Protein AF-A0A955NVJ1-F1 (afdb_monomer_lite)

pLDDT: mean 84.78, std 13.11, range [38.41, 98.12]

Structure (mmCIF, N/CA/C/O backbone):
data_AF-A0A955NVJ1-F1
#
_entry.id   AF-A0A955NVJ1-F1
#
loop_
_atom_site.group_PDB
_atom_site.id
_atom_site.type_symbol
_atom_site.label_atom_id
_atom_site.label_alt_id
_atom_site.label_comp_id
_atom_site.label_asym_id
_atom_site.label_entity_id
_atom_site.label_seq_id
_atom_site.pdbx_PDB_ins_code
_atom_site.Cartn_x
_atom_site.Cartn_y
_atom_site.Cartn_z
_atom_site.occupancy
_atom_site.B_iso_or_equiv
_atom_site.auth_seq_id
_atom_site.auth_comp_id
_atom_site.auth_asym_id
_atom_site.auth_atom_id
_atom_site.pdbx_PDB_model_num
ATOM 1 N N . MET A 1 1 ? -9.618 23.560 -0.814 1.00 67.62 1 MET A N 1
ATOM 2 C CA . MET A 1 1 ? -8.413 22.713 -0.961 1.00 67.62 1 MET A CA 1
ATOM 3 C C . MET A 1 1 ? -8.685 21.405 -0.234 1.00 67.62 1 MET A C 1
ATOM 5 O O . MET A 1 1 ? -9.261 21.490 0.850 1.00 67.62 1 MET A O 1
ATOM 9 N N . PRO A 1 2 ? -8.363 20.236 -0.810 1.00 79.12 2 PRO A N 1
ATOM 10 C CA . PRO A 1 2 ? -8.548 18.956 -0.129 1.00 79.12 2 PRO A CA 1
ATOM 11 C C . PRO A 1 2 ? -7.713 18.897 1.155 1.00 79.12 2 PRO A C 1
ATOM 13 O O . PRO A 1 2 ? -6.624 19.468 1.235 1.00 79.12 2 PRO A O 1
ATOM 16 N N . THR A 1 3 ? -8.234 18.218 2.175 1.00 92.06 3 THR A N 1
ATOM 17 C CA . THR A 1 3 ? -7.457 17.877 3.376 1.00 92.06 3 THR A CA 1
ATOM 18 C C . THR A 1 3 ? -6.389 16.831 3.040 1.00 92.06 3 THR A C 1
ATOM 20 O O . THR A 1 3 ? -6.525 16.096 2.063 1.00 92.06 3 THR A O 1
ATOM 23 N N . TRP A 1 4 ? -5.345 16.704 3.865 1.00 90.44 4 TRP A N 1
ATOM 24 C CA . TRP A 1 4 ? -4.306 15.684 3.661 1.00 90.44 4 TRP A CA 1
ATOM 25 C C . TRP A 1 4 ? -4.849 14.249 3.511 1.00 90.44 4 TRP A C 1
ATOM 27 O O . TRP A 1 4 ? -4.447 13.590 2.552 1.00 90.44 4 TRP A O 1
ATOM 37 N N . PRO A 1 5 ? -5.781 13.754 4.358 1.00 91.56 5 PRO A N 1
ATOM 38 C CA . PRO A 1 5 ? -6.389 12.437 4.157 1.00 91.56 5 PRO A CA 1
ATOM 39 C C . PRO A 1 5 ? -7.044 12.275 2.785 1.00 91.56 5 PRO A C 1
ATOM 41 O O . PRO A 1 5 ? -6.890 11.232 2.157 1.00 91.56 5 PRO A O 1
ATOM 44 N N . GLN A 1 6 ? -7.759 13.304 2.318 1.00 94.06 6 GLN A N 1
ATOM 45 C CA . GLN A 1 6 ? -8.450 13.281 1.027 1.00 94.06 6 GLN A CA 1
ATOM 46 C C . GLN A 1 6 ? -7.454 13.260 -0.128 1.00 94.06 6 GLN A C 1
ATOM 48 O O . GLN A 1 6 ? -7.576 12.410 -1.000 1.00 94.06 6 GLN A O 1
ATOM 53 N N . ALA A 1 7 ? -6.430 14.115 -0.092 1.00 95.19 7 ALA A N 1
ATOM 54 C CA . ALA A 1 7 ? -5.403 14.152 -1.129 1.00 95.19 7 ALA A CA 1
ATOM 55 C C . ALA A 1 7 ? -4.644 12.815 -1.232 1.00 95.19 7 ALA A C 1
ATOM 57 O O . ALA A 1 7 ? -4.432 12.301 -2.328 1.00 95.19 7 ALA A O 1
ATOM 58 N N . PHE A 1 8 ? -4.283 12.204 -0.096 1.00 94.75 8 PHE A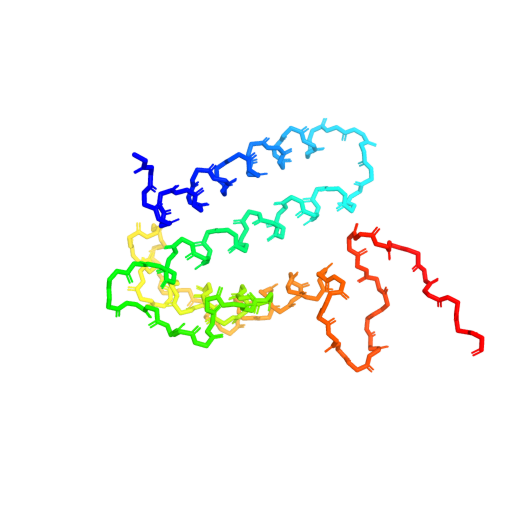 N 1
ATOM 59 C CA . PHE A 1 8 ? -3.659 10.878 -0.095 1.00 94.75 8 PHE A CA 1
ATOM 60 C C . PHE A 1 8 ? -4.606 9.782 -0.592 1.00 94.75 8 PHE A C 1
ATOM 62 O O . PHE A 1 8 ? -4.163 8.893 -1.313 1.00 94.75 8 PHE A O 1
ATOM 69 N N . ALA A 1 9 ? -5.893 9.834 -0.240 1.00 95.75 9 ALA A N 1
ATOM 70 C CA . ALA A 1 9 ? -6.876 8.864 -0.718 1.00 95.75 9 ALA A CA 1
ATOM 71 C C . ALA A 1 9 ? -7.128 8.988 -2.231 1.00 95.75 9 ALA A C 1
ATOM 73 O O . ALA A 1 9 ? -7.231 7.974 -2.919 1.00 95.75 9 ALA A O 1
ATOM 74 N N . GLU A 1 10 ? -7.184 10.212 -2.758 1.00 97.50 10 GLU A N 1
ATOM 75 C CA . GLU A 1 10 ? -7.284 10.480 -4.196 1.00 97.50 10 GLU A CA 1
ATOM 76 C C . GLU A 1 10 ? -6.052 9.964 -4.942 1.00 97.50 10 GLU A C 1
ATOM 78 O O . GLU A 1 10 ? -6.194 9.280 -5.956 1.00 97.50 10 GLU A O 1
ATOM 83 N N . GLN A 1 11 ? -4.850 10.205 -4.407 1.00 96.88 11 GLN A N 1
ATOM 84 C CA . GLN A 1 11 ? -3.624 9.667 -4.992 1.00 96.88 11 GLN A CA 1
ATOM 85 C C . GLN A 1 11 ? -3.606 8.133 -4.953 1.00 96.88 11 GLN A C 1
ATOM 87 O O . GLN A 1 11 ? -3.332 7.511 -5.972 1.00 96.88 11 GLN A O 1
ATOM 92 N N . ALA A 1 12 ? -3.980 7.519 -3.825 1.00 97.06 12 ALA A N 1
ATOM 93 C CA . ALA A 1 12 ? -4.080 6.065 -3.713 1.00 97.06 12 ALA A CA 1
ATOM 94 C C . ALA A 1 12 ? -5.029 5.492 -4.777 1.00 97.06 12 ALA A C 1
ATOM 96 O O . ALA A 1 12 ? -4.703 4.519 -5.450 1.00 97.06 12 ALA A O 1
ATOM 97 N N . LYS A 1 13 ? -6.196 6.115 -4.969 1.00 97.88 13 LYS A N 1
ATOM 98 C CA . LYS A 1 13 ? -7.136 5.702 -6.012 1.00 97.88 13 LYS A CA 1
ATOM 99 C C . LYS A 1 13 ? -6.494 5.760 -7.404 1.00 97.88 13 LYS A C 1
ATOM 101 O O . LYS A 1 13 ? -6.596 4.788 -8.144 1.00 97.88 13 LYS A O 1
ATOM 106 N N . SER A 1 14 ? -5.809 6.855 -7.729 1.00 98.06 14 SER A N 1
ATOM 107 C CA . SER A 1 14 ? -5.096 6.996 -9.005 1.00 98.06 14 SER A CA 1
ATOM 108 C C . SER A 1 14 ? -4.009 5.928 -9.190 1.00 98.06 14 SER A C 1
ATOM 110 O O . SER A 1 14 ? -3.855 5.402 -10.290 1.00 98.06 14 SER A O 1
ATOM 112 N N . ASP A 1 15 ? -3.263 5.594 -8.134 1.00 97.81 15 ASP A N 1
ATOM 113 C CA . ASP A 1 15 ? -2.210 4.573 -8.179 1.00 97.81 15 ASP A CA 1
ATOM 114 C C . ASP A 1 15 ? -2.795 3.167 -8.417 1.00 97.81 15 ASP A C 1
ATOM 116 O O . ASP A 1 15 ? -2.226 2.380 -9.174 1.00 97.81 15 ASP A O 1
ATOM 120 N N . LEU A 1 16 ? -3.961 2.861 -7.833 1.00 97.75 16 LEU A N 1
ATOM 121 C CA . LEU A 1 16 ? -4.678 1.603 -8.074 1.00 97.75 16 LEU A CA 1
ATOM 122 C C . LEU A 1 16 ? -5.202 1.504 -9.514 1.00 97.75 16 LEU A C 1
ATOM 124 O O . LEU A 1 16 ? -5.088 0.456 -10.145 1.00 97.75 16 LEU A O 1
ATOM 128 N N . GLU A 1 17 ? -5.736 2.597 -10.061 1.00 98.12 17 GLU A N 1
ATOM 129 C CA . GLU A 1 17 ? -6.168 2.645 -11.463 1.00 98.12 17 GLU A CA 1
ATOM 130 C C . GLU A 1 17 ? -4.984 2.408 -12.417 1.00 98.12 17 GLU A C 1
ATOM 132 O O . GLU A 1 17 ? -5.094 1.637 -13.374 1.00 98.12 17 GLU A O 1
ATOM 137 N N . ALA A 1 18 ? -3.822 3.005 -12.132 1.00 97.75 18 ALA A N 1
ATOM 138 C CA . ALA A 1 18 ? -2.596 2.758 -12.888 1.00 97.75 18 ALA A CA 1
ATOM 139 C C . ALA A 1 18 ? -2.115 1.302 -12.760 1.00 97.75 18 ALA A C 1
ATOM 141 O O . ALA A 1 18 ? -1.750 0.689 -13.767 1.00 97.75 18 ALA A O 1
ATOM 142 N N . PHE A 1 19 ? -2.167 0.723 -11.554 1.00 96.69 19 PHE A N 1
ATOM 143 C CA . PHE A 1 19 ? -1.876 -0.694 -11.325 1.00 96.69 19 PHE A CA 1
ATOM 144 C C . PHE A 1 19 ? -2.739 -1.595 -12.216 1.00 96.69 19 PHE A C 1
ATOM 146 O O . PHE A 1 19 ? -2.195 -2.463 -12.899 1.00 96.69 19 PHE A O 1
ATOM 153 N N . ASP A 1 20 ? -4.056 -1.375 -12.256 1.00 97.06 20 ASP A N 1
ATOM 154 C CA . ASP A 1 20 ? -4.989 -2.199 -13.033 1.00 97.06 20 ASP A CA 1
ATOM 155 C C . ASP A 1 20 ? -4.729 -2.117 -14.543 1.00 97.06 20 ASP A C 1
ATOM 157 O O . ASP A 1 20 ? -4.821 -3.124 -15.253 1.00 97.06 20 ASP A O 1
ATOM 161 N N . LEU A 1 21 ? -4.382 -0.928 -15.043 1.00 97.31 21 LEU A N 1
ATOM 162 C CA . LEU A 1 21 ? -4.015 -0.721 -16.444 1.00 97.31 21 LEU A CA 1
ATOM 163 C C . LEU A 1 21 ? -2.710 -1.449 -16.789 1.00 97.31 21 LEU A C 1
ATOM 165 O O . LEU A 1 21 ? -2.638 -2.164 -17.790 1.00 97.31 21 LEU A O 1
ATOM 169 N N . ILE A 1 22 ? -1.690 -1.315 -15.941 1.00 96.12 22 ILE A N 1
ATOM 170 C CA . ILE A 1 22 ? -0.371 -1.922 -16.158 1.00 96.12 22 ILE A CA 1
ATOM 171 C C . ILE A 1 22 ? -0.421 -3.439 -15.991 1.00 96.12 22 ILE A C 1
ATOM 173 O O . ILE A 1 22 ? 0.240 -4.151 -16.745 1.00 96.12 22 ILE A O 1
ATOM 177 N N . ALA A 1 23 ? -1.242 -3.954 -15.075 1.00 93.62 23 ALA A N 1
ATOM 178 C CA . ALA A 1 23 ? -1.435 -5.387 -14.871 1.00 93.62 23 ALA A CA 1
ATOM 179 C C . ALA A 1 23 ? -1.990 -6.109 -16.112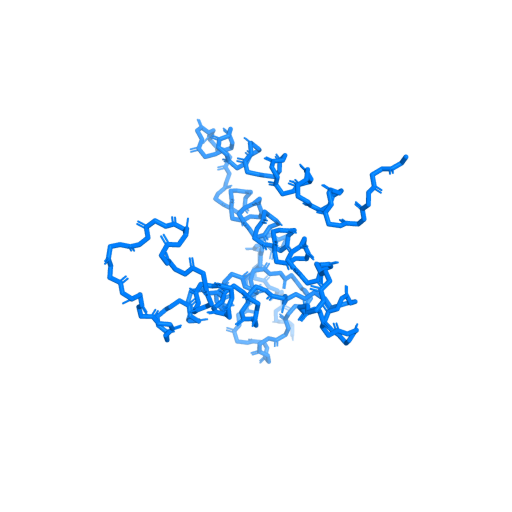 1.00 93.62 23 ALA A C 1
ATOM 181 O O . ALA A 1 23 ? -1.851 -7.326 -16.215 1.00 93.62 23 ALA A O 1
ATOM 182 N N . ARG A 1 24 ? -2.596 -5.366 -17.047 1.00 94.81 24 ARG A N 1
ATOM 183 C CA . ARG A 1 24 ? -3.111 -5.856 -18.337 1.00 94.81 24 ARG A CA 1
ATOM 184 C C . ARG A 1 24 ? -2.174 -5.558 -19.513 1.00 94.81 24 ARG A C 1
ATOM 186 O O . ARG A 1 24 ? -2.521 -5.851 -20.654 1.00 94.81 24 ARG A O 1
ATOM 193 N N . SER A 1 25 ? -1.023 -4.944 -19.253 1.00 95.00 25 SER A N 1
ATOM 194 C CA . SER A 1 25 ? -0.026 -4.585 -20.262 1.00 95.00 25 SER A CA 1
ATOM 195 C C . SER A 1 25 ? 1.082 -5.639 -20.367 1.00 95.00 25 SER A C 1
ATOM 197 O O . SER A 1 25 ? 1.182 -6.536 -19.535 1.00 95.00 25 SER A O 1
ATOM 199 N N . ASN A 1 26 ? 1.960 -5.486 -21.361 1.00 95.00 26 ASN A N 1
ATOM 200 C CA . ASN A 1 26 ? 3.164 -6.311 -21.514 1.00 95.00 26 ASN A CA 1
ATOM 201 C C . ASN A 1 26 ? 4.400 -5.701 -20.824 1.00 95.00 26 ASN A C 1
ATOM 203 O O . ASN A 1 26 ? 5.527 -6.098 -21.118 1.00 95.00 26 ASN A O 1
ATOM 207 N N . LEU A 1 27 ? 4.216 -4.694 -19.962 1.00 92.69 27 LEU A N 1
ATOM 208 C CA . LEU A 1 27 ? 5.325 -4.076 -19.240 1.00 92.69 27 LEU A CA 1
ATOM 209 C C . LEU A 1 27 ? 5.918 -5.042 -18.200 1.00 92.69 27 LEU A C 1
ATOM 211 O O . LEU A 1 27 ? 5.199 -5.887 -17.660 1.00 92.69 27 LEU A O 1
ATOM 215 N N . PRO A 1 28 ? 7.215 -4.901 -17.870 1.00 90.50 28 PRO A N 1
ATOM 216 C CA . PRO A 1 28 ? 7.839 -5.682 -16.811 1.00 90.50 28 PRO A CA 1
ATOM 217 C C . PRO A 1 28 ? 7.096 -5.596 -15.470 1.00 90.50 28 PRO A C 1
ATOM 219 O O . PRO A 1 28 ? 6.579 -4.545 -15.081 1.00 90.50 28 PRO A O 1
ATOM 222 N N . THR A 1 29 ? 7.107 -6.701 -14.718 1.00 89.00 29 THR A N 1
ATOM 223 C CA . THR A 1 29 ? 6.404 -6.842 -13.430 1.00 89.00 29 THR A CA 1
ATOM 224 C C . THR A 1 29 ? 6.785 -5.774 -12.399 1.00 89.00 29 THR A C 1
ATOM 226 O O . THR A 1 29 ? 5.949 -5.434 -11.560 1.00 89.00 29 THR A O 1
ATOM 229 N N . CYS A 1 30 ? 7.998 -5.209 -12.466 1.00 88.81 30 CYS A N 1
ATOM 230 C CA . CYS A 1 30 ? 8.437 -4.138 -11.567 1.00 88.81 30 CYS A CA 1
ATOM 231 C C . CYS A 1 30 ? 7.502 -2.921 -11.608 1.00 88.81 30 CYS A C 1
ATOM 233 O O . CYS A 1 30 ? 7.195 -2.374 -10.555 1.00 88.81 30 CYS A O 1
ATOM 235 N N . HIS A 1 31 ? 6.949 -2.559 -12.773 1.00 90.88 31 HIS A N 1
ATOM 236 C CA . HIS A 1 31 ? 6.003 -1.446 -12.875 1.00 90.88 31 HIS A CA 1
ATOM 237 C C . HIS A 1 31 ? 4.710 -1.740 -12.119 1.00 90.88 31 HIS A C 1
ATOM 239 O O . HIS A 1 31 ? 4.238 -0.909 -11.348 1.00 90.88 31 HIS A O 1
ATOM 245 N N . ARG A 1 32 ? 4.152 -2.946 -12.280 1.00 92.75 32 ARG A N 1
ATOM 246 C CA . ARG A 1 32 ? 2.956 -3.354 -11.534 1.00 92.75 32 ARG A CA 1
ATOM 247 C C . ARG A 1 32 ? 3.222 -3.331 -10.026 1.00 92.75 32 ARG A C 1
ATOM 249 O O . ARG A 1 32 ? 2.404 -2.830 -9.265 1.00 92.75 32 ARG A O 1
ATOM 256 N N . LEU A 1 33 ? 4.365 -3.857 -9.594 1.00 90.88 33 LEU A N 1
ATOM 257 C CA . LEU A 1 33 ? 4.745 -3.868 -8.182 1.00 90.88 33 LEU A CA 1
ATOM 258 C C . LEU A 1 33 ? 4.983 -2.455 -7.629 1.00 90.88 33 LEU A C 1
ATOM 260 O O . LEU A 1 33 ? 4.586 -2.185 -6.499 1.00 90.88 33 LEU A O 1
ATOM 264 N N . HIS A 1 34 ? 5.532 -1.541 -8.431 1.00 92.19 34 HIS A N 1
ATOM 265 C CA . HIS A 1 34 ? 5.695 -0.137 -8.058 1.00 92.19 34 HIS A CA 1
ATOM 266 C C . HIS A 1 34 ? 4.358 0.534 -7.753 1.00 92.19 34 HIS A C 1
ATOM 268 O O . HIS A 1 34 ? 4.182 1.099 -6.676 1.00 92.19 34 HIS A O 1
ATOM 274 N N . TYR A 1 35 ? 3.378 0.418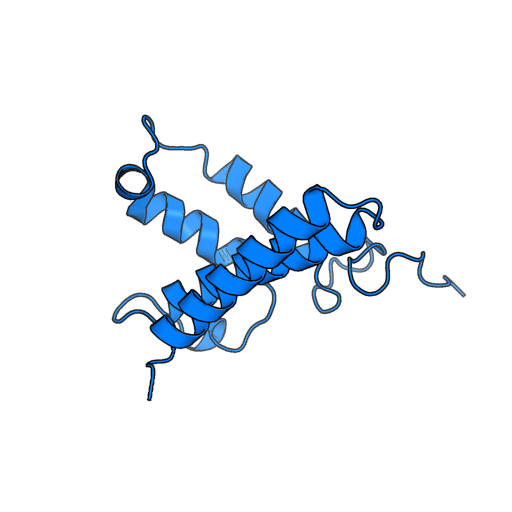 -8.651 1.00 94.56 35 TYR A N 1
ATOM 275 C CA . TYR A 1 35 ? 2.065 1.022 -8.415 1.00 94.56 35 TYR A CA 1
ATOM 276 C C . TYR A 1 35 ? 1.304 0.356 -7.266 1.00 94.56 35 TYR A C 1
ATOM 278 O O . TYR A 1 35 ? 0.610 1.048 -6.523 1.00 94.56 35 TYR A O 1
ATOM 286 N N . LEU A 1 36 ? 1.487 -0.952 -7.046 1.00 92.88 36 LEU A N 1
ATOM 287 C CA . LEU A 1 36 ? 0.942 -1.631 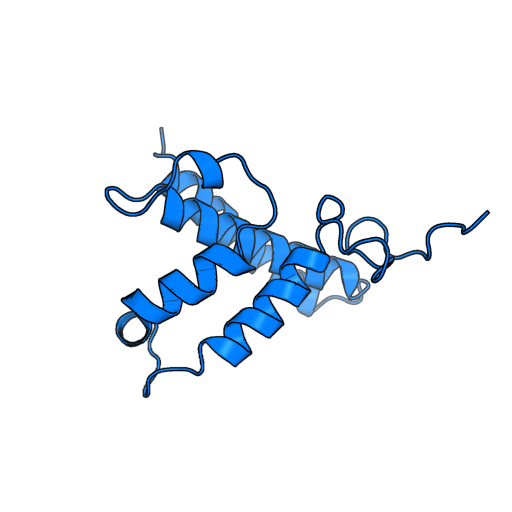-5.866 1.00 92.88 36 LEU A CA 1
ATOM 288 C C . LEU A 1 36 ? 1.524 -1.056 -4.566 1.00 92.88 36 LEU A C 1
ATOM 290 O O . LEU A 1 36 ? 0.782 -0.758 -3.629 1.00 92.88 36 LEU A O 1
ATOM 294 N N . GLN A 1 37 ? 2.847 -0.888 -4.518 1.00 92.38 37 GLN A N 1
ATOM 295 C CA . GLN A 1 37 ? 3.554 -0.319 -3.373 1.00 92.38 37 GLN A CA 1
ATOM 296 C C . GLN A 1 37 ? 3.106 1.128 -3.116 1.00 92.38 37 GLN A C 1
ATOM 298 O O . GLN A 1 37 ? 2.772 1.473 -1.980 1.00 92.38 37 GLN A O 1
ATOM 303 N N . MET A 1 38 ? 3.021 1.955 -4.163 1.00 93.44 38 MET A N 1
ATOM 304 C CA . MET A 1 38 ? 2.572 3.346 -4.060 1.00 93.44 38 MET A CA 1
ATOM 305 C C . MET A 1 38 ? 1.125 3.450 -3.578 1.00 93.44 38 MET A C 1
ATOM 307 O O . MET A 1 38 ? 0.861 4.165 -2.610 1.00 93.44 38 MET A O 1
ATOM 311 N N . TRP A 1 39 ? 0.211 2.669 -4.158 1.00 95.75 39 TRP A N 1
ATOM 312 C CA . TRP A 1 39 ? -1.182 2.614 -3.720 1.00 95.75 39 TRP A CA 1
ATOM 313 C C . TRP A 1 39 ? -1.302 2.325 -2.218 1.00 95.75 39 TRP A C 1
ATOM 315 O O . TRP A 1 39 ? -1.977 3.062 -1.489 1.00 95.75 39 TRP A O 1
ATOM 325 N N . LEU A 1 40 ? -0.610 1.288 -1.734 1.00 94.44 40 LEU A N 1
ATOM 326 C CA . LEU A 1 40 ? -0.643 0.899 -0.324 1.00 94.44 40 LEU A CA 1
ATOM 327 C C . LEU A 1 40 ? -0.012 1.955 0.586 1.00 94.44 40 LEU A C 1
ATOM 329 O O . LEU A 1 40 ? -0.552 2.234 1.662 1.00 94.44 40 LEU A O 1
ATOM 333 N N . GLU A 1 41 ? 1.088 2.582 0.164 1.00 93.00 41 GLU A N 1
ATOM 334 C CA . GLU A 1 41 ? 1.707 3.671 0.914 1.00 93.00 41 GLU A CA 1
ATOM 335 C C . GLU A 1 41 ? 0.745 4.858 1.064 1.00 93.00 41 GLU A C 1
ATOM 337 O O . GLU A 1 41 ? 0.560 5.370 2.173 1.00 93.00 41 GLU A O 1
ATOM 342 N N . LYS A 1 42 ? 0.098 5.287 -0.027 1.00 94.62 42 LYS A N 1
ATOM 343 C CA . LYS A 1 42 ? -0.845 6.414 -0.007 1.00 94.62 42 LYS A CA 1
ATOM 344 C C . LYS A 1 42 ? -2.097 6.095 0.795 1.00 94.62 42 LYS A C 1
ATOM 346 O O . LYS A 1 42 ? -2.531 6.941 1.575 1.00 94.62 42 LYS A O 1
ATOM 351 N N . LEU A 1 43 ? -2.617 4.871 0.707 1.00 94.69 43 LEU A N 1
ATOM 352 C CA . LEU A 1 43 ? -3.726 4.412 1.545 1.00 94.69 43 LEU A CA 1
ATOM 353 C C . LEU A 1 43 ? -3.365 4.475 3.039 1.00 94.69 43 LEU A C 1
ATOM 355 O O . LEU A 1 43 ? -4.124 5.006 3.853 1.00 94.69 43 LEU A O 1
ATOM 359 N N . CYS A 1 44 ? -2.180 3.985 3.408 1.00 93.38 44 CYS A N 1
ATOM 360 C CA . CYS A 1 44 ? -1.691 4.035 4.785 1.00 93.38 44 CYS A CA 1
ATOM 361 C C . CYS A 1 44 ? -1.470 5.474 5.268 1.00 93.38 44 CYS A C 1
ATOM 363 O O . CYS A 1 44 ? -1.820 5.805 6.403 1.00 93.38 44 CYS A O 1
ATOM 365 N N . LYS A 1 45 ? -0.938 6.355 4.412 1.00 91.38 45 LYS A N 1
ATOM 366 C CA . LYS A 1 45 ? -0.798 7.784 4.722 1.00 91.38 45 LYS A CA 1
ATOM 367 C C . LYS A 1 45 ? -2.167 8.433 4.918 1.00 91.38 45 LYS A C 1
ATOM 369 O O . LYS A 1 45 ? -2.362 9.084 5.940 1.00 91.38 45 LYS A O 1
ATOM 374 N N . ALA A 1 46 ? -3.141 8.186 4.043 1.00 93.12 46 ALA A N 1
ATOM 375 C CA . ALA A 1 46 ? -4.505 8.689 4.216 1.00 93.12 46 ALA A CA 1
ATOM 376 C C . ALA A 1 46 ? -5.078 8.310 5.594 1.00 93.12 46 ALA A C 1
ATOM 378 O O . ALA A 1 46 ? -5.613 9.166 6.298 1.00 93.12 46 ALA A O 1
ATOM 379 N N . TYR A 1 47 ? -4.872 7.057 6.019 1.00 91.75 47 TYR A N 1
ATOM 380 C CA . TYR A 1 47 ? -5.287 6.569 7.334 1.00 91.75 47 TYR A CA 1
ATOM 381 C C . TYR A 1 47 ? -4.571 7.272 8.501 1.00 91.75 47 TYR A C 1
ATOM 383 O O . TYR A 1 47 ? -5.218 7.707 9.451 1.00 91.75 47 TYR A O 1
ATOM 391 N N . LEU A 1 48 ? -3.247 7.446 8.429 1.00 91.00 48 LEU A N 1
ATOM 392 C CA . LEU A 1 48 ? -2.454 8.139 9.459 1.00 91.00 48 LEU A CA 1
ATOM 393 C C . LEU A 1 48 ? -2.832 9.614 9.643 1.00 91.00 48 LEU A C 1
ATOM 395 O O . LEU A 1 48 ? -2.587 10.197 10.703 1.00 91.00 48 LEU A O 1
ATOM 399 N N . TRP A 1 49 ? -3.386 10.244 8.613 1.00 89.25 49 TRP A N 1
ATOM 400 C CA . TRP A 1 49 ? -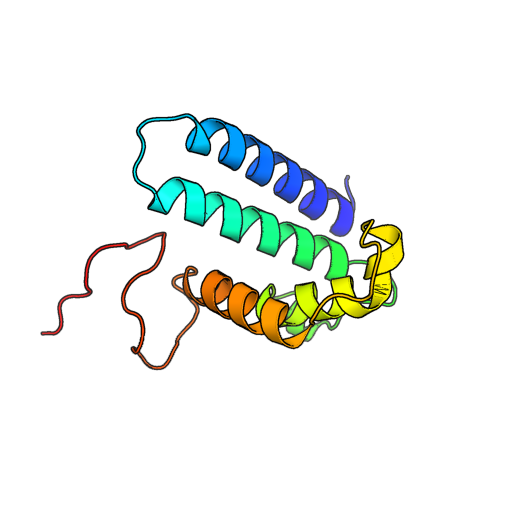3.830 11.630 8.686 1.00 89.25 49 TRP A CA 1
ATOM 401 C C . TRP A 1 49 ? -5.251 11.781 9.251 1.00 89.25 49 TRP A C 1
ATOM 403 O O . TRP A 1 49 ? -5.677 12.911 9.495 1.00 89.25 49 TRP A O 1
ATOM 413 N N . LEU A 1 50 ? -5.972 10.684 9.521 1.00 89.00 50 LEU A N 1
ATOM 414 C CA . LEU A 1 50 ? -7.272 10.751 10.188 1.00 89.00 50 LEU A CA 1
ATOM 415 C C . LEU A 1 50 ? -7.139 11.233 11.648 1.00 89.00 50 LEU A C 1
ATOM 417 O O . LEU A 1 50 ? -6.179 10.869 12.345 1.00 89.00 50 LEU A O 1
ATOM 421 N N . PRO A 1 51 ? -8.113 12.019 12.148 1.00 84.12 51 PRO A N 1
ATOM 422 C CA . PRO A 1 51 ? -8.144 12.441 13.545 1.00 84.12 51 PRO A CA 1
ATOM 423 C C . PRO A 1 51 ? -8.102 11.244 14.506 1.00 84.12 51 PRO A C 1
ATOM 425 O O . PRO A 1 51 ? -8.833 10.273 14.331 1.00 84.12 51 PRO A O 1
ATOM 428 N N . GLY A 1 52 ? -7.241 11.309 15.526 1.00 81.44 52 GLY A N 1
ATOM 429 C CA . GLY A 1 52 ? -7.126 10.270 16.559 1.00 81.44 52 GLY A CA 1
ATOM 430 C C . GLY A 1 52 ? -6.386 8.989 16.147 1.00 81.44 52 GLY A C 1
ATOM 431 O O . GLY A 1 52 ? -6.253 8.085 16.967 1.00 81.44 52 GLY A O 1
ATOM 432 N N . VAL A 1 53 ? -5.882 8.894 14.910 1.00 79.12 53 VAL A N 1
ATOM 433 C CA . VAL A 1 53 ? -5.170 7.698 14.417 1.00 79.12 53 VAL A CA 1
ATOM 434 C C . VAL A 1 53 ? -3.650 7.884 14.394 1.00 79.12 53 VAL A C 1
ATOM 436 O O . VAL A 1 53 ? -2.903 6.977 14.783 1.00 79.12 53 VAL A O 1
ATOM 439 N N . GLY A 1 54 ? -3.201 9.033 13.883 1.00 68.50 54 GLY A N 1
ATOM 440 C CA . GLY A 1 54 ? -1.817 9.269 13.476 1.00 68.50 54 GLY A CA 1
ATOM 441 C C . GLY A 1 54 ? -0.803 9.405 14.606 1.00 68.50 54 GLY A C 1
ATOM 442 O O . GLY A 1 54 ? -1.066 10.054 15.611 1.00 68.50 54 GLY A O 1
ATOM 443 N N . SER A 1 55 ? 0.396 8.872 14.368 1.00 69.56 55 SER A N 1
ATOM 444 C CA . SER A 1 55 ? 1.627 9.277 15.054 1.00 69.56 55 SER A CA 1
ATOM 445 C C . SER A 1 55 ? 2.363 10.281 14.166 1.00 69.56 55 SER A C 1
ATOM 447 O O . SER A 1 55 ? 2.555 10.006 12.978 1.00 69.56 55 SER A O 1
ATOM 449 N N . GLU A 1 56 ? 2.770 11.432 14.710 1.00 70.50 56 GLU A N 1
ATOM 450 C CA . GLU A 1 56 ? 3.548 12.441 13.969 1.00 70.50 56 GLU A CA 1
ATOM 451 C C . GLU A 1 56 ? 4.839 11.854 13.382 1.00 70.50 56 GLU A C 1
ATOM 453 O O . GLU A 1 56 ? 5.192 12.156 12.244 1.00 70.50 56 GLU A O 1
ATOM 458 N N . GLU A 1 57 ? 5.466 10.918 14.098 1.00 69.81 57 GLU A N 1
ATOM 459 C CA . GLU A 1 57 ? 6.678 10.210 13.673 1.00 69.81 57 GLU A CA 1
ATOM 460 C C . GLU A 1 57 ? 6.472 9.398 12.384 1.00 69.81 57 GLU A C 1
ATOM 462 O O . GLU A 1 57 ? 7.375 9.292 11.556 1.00 69.81 57 GLU A O 1
ATOM 467 N N . LEU A 1 58 ? 5.279 8.825 12.191 1.00 70.31 58 LEU A N 1
ATOM 468 C CA . LEU A 1 58 ? 4.978 7.980 11.032 1.00 70.31 58 LEU A CA 1
ATOM 469 C C . LEU A 1 58 ? 4.543 8.787 9.804 1.00 70.31 58 LEU A C 1
ATOM 471 O O . LEU A 1 58 ? 4.607 8.266 8.694 1.00 70.31 58 LEU A O 1
ATOM 475 N N . ARG A 1 59 ? 4.122 10.049 9.966 1.00 71.75 59 ARG A N 1
ATOM 476 C CA . ARG A 1 59 ? 3.642 10.878 8.843 1.00 71.75 59 ARG A CA 1
ATOM 477 C C . ARG A 1 59 ? 4.752 11.256 7.861 1.00 71.75 59 ARG A C 1
ATOM 479 O O . ARG A 1 59 ? 4.468 11.403 6.676 1.00 71.75 59 ARG A O 1
ATOM 486 N N . GLY A 1 60 ? 5.987 11.399 8.346 1.00 65.94 60 GLY A N 1
ATOM 487 C CA . GLY A 1 60 ? 7.153 11.766 7.535 1.00 65.94 60 GLY A CA 1
ATOM 488 C C . GLY A 1 60 ? 7.963 10.586 6.993 1.00 65.94 60 GLY A C 1
ATOM 489 O O . GLY A 1 60 ? 8.926 10.811 6.268 1.00 65.94 60 GLY A O 1
ATOM 490 N N . ARG A 1 61 ? 7.619 9.340 7.345 1.00 70.81 61 ARG A N 1
ATOM 491 C CA . ARG A 1 61 ? 8.402 8.164 6.943 1.00 70.81 61 ARG A CA 1
ATOM 492 C C . ARG A 1 61 ? 7.902 7.548 5.638 1.00 70.81 61 ARG A C 1
ATOM 494 O O . ARG A 1 61 ? 6.706 7.537 5.337 1.00 70.81 61 ARG A O 1
ATOM 501 N N . HIS A 1 62 ? 8.857 7.009 4.896 1.00 61.22 62 HIS A N 1
ATOM 502 C CA . HIS A 1 62 ? 8.648 5.994 3.870 1.00 61.22 62 HIS A CA 1
ATOM 503 C C . HIS A 1 62 ? 8.627 4.617 4.565 1.00 61.22 62 HIS A C 1
ATOM 505 O O . HIS A 1 62 ? 9.120 4.508 5.691 1.00 61.22 62 HIS A O 1
ATOM 511 N N . ALA A 1 63 ? 7.998 3.598 3.969 1.00 69.56 63 ALA A N 1
ATOM 512 C CA . ALA A 1 63 ? 7.766 2.280 4.598 1.00 69.56 63 ALA A CA 1
ATOM 513 C C . ALA A 1 63 ? 6.755 2.269 5.756 1.00 69.56 63 ALA A C 1
ATOM 515 O O . ALA A 1 63 ? 7.016 1.843 6.889 1.00 69.56 63 ALA A O 1
ATOM 516 N N . VAL A 1 64 ? 5.576 2.824 5.489 1.00 79.31 64 VAL A N 1
ATOM 517 C CA . VAL A 1 64 ? 4.470 2.813 6.451 1.00 79.31 64 VAL A CA 1
ATOM 518 C C . VAL A 1 64 ? 3.579 1.582 6.298 1.00 79.31 64 VAL A C 1
ATOM 520 O O . VAL A 1 64 ? 2.775 1.335 7.196 1.00 79.31 64 VAL A O 1
ATOM 523 N N . VAL A 1 65 ? 3.703 0.793 5.223 1.00 86.25 65 VAL A N 1
ATOM 524 C CA . VAL A 1 65 ? 2.747 -0.283 4.918 1.00 86.25 65 VAL A CA 1
ATOM 525 C C . VAL A 1 65 ? 2.817 -1.374 5.984 1.00 86.25 65 VAL A C 1
ATOM 527 O O . VAL A 1 65 ? 1.798 -1.666 6.615 1.00 86.25 65 VAL A O 1
ATOM 530 N N . GLY A 1 66 ? 4.014 -1.874 6.301 1.00 87.12 66 GLY A N 1
ATOM 531 C CA . GLY A 1 66 ? 4.268 -2.889 7.330 1.00 87.12 66 GLY A CA 1
ATOM 532 C C . GLY A 1 66 ? 3.838 -2.492 8.739 1.00 87.12 66 GLY A C 1
ATOM 533 O O . GLY A 1 66 ? 3.517 -3.347 9.565 1.00 87.12 66 GLY A O 1
ATOM 534 N N . LYS A 1 67 ? 3.768 -1.190 9.029 1.00 85.56 67 LYS A N 1
ATOM 535 C CA . LYS A 1 67 ? 3.372 -0.677 10.351 1.00 85.56 67 LYS A CA 1
ATOM 536 C C . LYS A 1 67 ? 1.894 -0.317 10.431 1.00 85.56 67 LYS A C 1
ATOM 538 O O . LYS A 1 67 ? 1.281 -0.465 11.489 1.00 85.56 67 LYS A O 1
ATOM 543 N N . VAL A 1 68 ? 1.320 0.176 9.338 1.00 90.94 68 VAL A N 1
ATOM 544 C CA . VAL A 1 68 ? -0.008 0.795 9.333 1.00 90.94 68 VAL A CA 1
ATOM 545 C C . VAL A 1 68 ? -1.075 -0.155 8.817 1.00 90.94 68 VAL A C 1
ATOM 547 O O . VAL A 1 68 ? -2.119 -0.264 9.460 1.00 90.94 68 VAL A O 1
ATOM 550 N N . LEU A 1 69 ? -0.837 -0.875 7.718 1.00 92.75 69 LEU A N 1
ATOM 551 C CA . LEU A 1 69 ? -1.860 -1.742 7.131 1.00 92.75 69 LEU A CA 1
ATOM 552 C C . LEU A 1 69 ? -2.299 -2.861 8.094 1.00 92.75 69 LEU A C 1
ATOM 554 O O . LEU A 1 69 ? -3.505 -3.005 8.306 1.00 92.75 69 LEU A O 1
ATOM 558 N N . PRO A 1 70 ? -1.393 -3.578 8.795 1.00 93.06 70 PRO A N 1
ATOM 559 C CA . PRO A 1 70 ? -1.805 -4.587 9.771 1.00 93.06 70 PRO A CA 1
ATOM 560 C C . PRO A 1 70 ? -2.618 -4.006 10.934 1.00 93.06 70 PRO A C 1
ATOM 562 O O . PRO A 1 70 ? -3.544 -4.651 11.430 1.00 93.06 70 PRO A O 1
ATOM 565 N N . ARG A 1 71 ? -2.300 -2.779 11.372 1.00 91.50 71 ARG A N 1
ATOM 566 C CA . ARG A 1 71 ? -3.070 -2.061 12.400 1.00 91.50 71 ARG A CA 1
ATOM 567 C C . ARG A 1 71 ? -4.465 -1.711 11.883 1.00 91.50 71 ARG A C 1
ATOM 569 O O . ARG A 1 71 ? -5.445 -2.005 12.559 1.00 91.50 71 ARG A O 1
ATOM 576 N N . MET A 1 72 ? -4.550 -1.144 10.682 1.00 92.44 72 MET A N 1
ATOM 577 C CA . MET A 1 72 ? -5.808 -0.778 10.034 1.00 92.44 72 MET A CA 1
ATOM 578 C C . MET A 1 72 ? -6.717 -1.996 9.855 1.00 92.44 72 MET A C 1
ATOM 580 O O . MET A 1 72 ? -7.887 -1.950 10.229 1.00 92.44 72 MET A O 1
ATOM 584 N N . VAL A 1 73 ? -6.175 -3.114 9.364 1.00 94.06 73 VAL A N 1
ATOM 585 C CA . VAL A 1 73 ? -6.923 -4.368 9.228 1.00 94.06 73 VAL A CA 1
ATOM 586 C C . VAL A 1 73 ? -7.352 -4.890 10.598 1.00 94.06 73 VAL A C 1
ATOM 588 O O . VAL A 1 73 ? -8.514 -5.234 10.784 1.00 94.06 73 VAL A O 1
ATOM 591 N N . ARG A 1 74 ? -6.468 -4.894 11.601 1.00 93.31 74 ARG A N 1
ATOM 592 C CA . ARG A 1 74 ? -6.824 -5.314 12.966 1.00 93.31 74 ARG A CA 1
ATOM 593 C C . ARG A 1 74 ? -7.995 -4.509 13.538 1.00 93.31 74 ARG A C 1
ATOM 595 O O . ARG A 1 74 ? -8.859 -5.098 14.183 1.00 93.31 74 ARG A O 1
ATOM 602 N N . GLU A 1 75 ? -8.014 -3.199 13.310 1.00 92.56 75 GLU A N 1
ATOM 603 C CA . GLU A 1 75 ? -9.034 -2.278 13.824 1.00 92.56 75 GLU A CA 1
ATOM 604 C C . GLU A 1 75 ? -10.346 -2.344 13.019 1.00 92.56 75 GLU A C 1
ATOM 606 O O . GLU A 1 75 ? -11.426 -2.268 13.605 1.00 92.56 75 GLU A O 1
ATOM 611 N N . HIS A 1 76 ? -10.276 -2.546 11.697 1.00 93.62 76 HIS A N 1
ATOM 612 C CA . HIS A 1 76 ? -11.423 -2.375 10.792 1.00 93.62 76 HIS A CA 1
ATOM 613 C C . HIS A 1 76 ? -11.778 -3.601 9.938 1.00 93.62 76 HIS A C 1
ATOM 615 O O . HIS A 1 76 ? -12.620 -3.467 9.056 1.00 93.62 76 HIS A O 1
ATOM 621 N N . TRP A 1 77 ? -11.219 -4.795 10.180 1.00 95.12 77 TRP A N 1
ATOM 622 C CA . TRP A 1 77 ? -11.403 -5.981 9.314 1.00 95.12 77 TRP A CA 1
ATOM 623 C C . TRP A 1 77 ? -12.862 -6.265 8.925 1.00 95.12 77 TRP A C 1
ATOM 625 O O . TRP A 1 77 ? -13.134 -6.565 7.766 1.00 95.12 77 TRP A O 1
ATOM 635 N N . ARG A 1 78 ? -13.816 -6.098 9.853 1.00 94.38 78 ARG A N 1
ATOM 636 C CA . ARG A 1 78 ? -15.253 -6.268 9.563 1.00 94.38 78 ARG A CA 1
ATOM 637 C C . ARG A 1 78 ? -15.770 -5.255 8.547 1.00 94.38 78 ARG A C 1
ATOM 639 O O . ARG A 1 78 ? -16.523 -5.614 7.655 1.00 94.38 78 ARG A O 1
ATOM 646 N N . ARG A 1 79 ? -15.371 -3.988 8.683 1.00 92.94 79 ARG A N 1
ATOM 647 C CA . ARG A 1 79 ? -15.769 -2.903 7.770 1.00 92.94 79 ARG A CA 1
ATOM 648 C C . ARG A 1 79 ? -15.109 -3.040 6.401 1.00 92.94 79 ARG A C 1
ATOM 650 O O . ARG A 1 79 ? -15.694 -2.624 5.414 1.00 92.94 79 ARG A O 1
ATOM 657 N N . ILE A 1 80 ? -13.914 -3.628 6.360 1.00 89.50 80 ILE A N 1
ATOM 658 C CA . ILE A 1 80 ? -13.191 -3.951 5.123 1.00 89.50 80 ILE A CA 1
ATOM 659 C C . ILE A 1 80 ? -13.859 -5.126 4.379 1.00 89.50 80 ILE A C 1
ATOM 661 O O . ILE A 1 80 ? -13.640 -5.292 3.185 1.00 89.50 80 ILE A O 1
ATOM 665 N N . GLY A 1 81 ? -14.711 -5.909 5.054 1.00 92.69 81 GLY A N 1
ATOM 666 C CA . GLY A 1 81 ? -15.483 -6.994 4.441 1.00 92.69 81 GLY A CA 1
ATOM 667 C C . GLY A 1 81 ? -14.911 -8.393 4.674 1.00 92.69 81 GLY A C 1
ATOM 668 O O . GLY A 1 81 ? -15.352 -9.343 4.038 1.00 92.69 81 GLY A O 1
ATOM 669 N N . PHE A 1 82 ? -13.953 -8.555 5.591 1.00 90.62 82 PHE A N 1
ATOM 670 C CA . PHE A 1 82 ? -13.503 -9.888 5.987 1.00 90.62 82 PHE A CA 1
ATOM 671 C C . PHE A 1 82 ? -14.597 -10.610 6.788 1.00 90.62 82 PHE A C 1
ATOM 673 O O . PHE A 1 82 ? -15.081 -10.094 7.796 1.00 90.62 82 PHE A O 1
ATOM 680 N N . GLU A 1 83 ? -14.937 -11.836 6.382 1.00 93.75 83 GLU A N 1
ATOM 681 C CA . GLU A 1 83 ? -15.924 -12.685 7.072 1.00 93.75 83 GLU A CA 1
ATOM 682 C C . GLU A 1 83 ? -15.445 -13.133 8.461 1.00 93.75 83 GLU A C 1
ATOM 684 O O . GLU A 1 83 ? -16.215 -13.211 9.419 1.00 93.75 83 GLU A O 1
ATOM 689 N N . LYS A 1 84 ? -14.140 -13.394 8.583 1.00 94.12 84 LYS A N 1
ATOM 690 C CA . LYS A 1 84 ? -13.461 -13.783 9.822 1.00 94.12 84 LYS A CA 1
ATOM 691 C C . LYS A 1 84 ? -12.262 -12.885 10.072 1.00 94.12 84 LYS A C 1
ATOM 693 O O . LYS A 1 84 ? -11.705 -12.309 9.140 1.00 94.12 84 LYS A O 1
ATOM 698 N N . ARG A 1 85 ? -11.833 -12.800 11.333 1.00 93.12 85 ARG A N 1
ATOM 699 C CA . ARG A 1 85 ? -10.635 -12.035 11.685 1.00 93.12 85 ARG A CA 1
ATOM 700 C C . ARG A 1 85 ? -9.437 -12.596 10.900 1.00 93.12 85 ARG A C 1
ATOM 702 O O . ARG A 1 85 ? -9.166 -13.791 11.032 1.00 93.12 85 ARG A O 1
ATOM 709 N N . PRO A 1 86 ? -8.749 -11.774 10.094 1.00 93.44 86 PRO A N 1
ATOM 710 C CA . PRO A 1 86 ? -7.635 -12.245 9.287 1.00 93.44 86 PRO A CA 1
ATOM 711 C C . PRO A 1 86 ? -6.394 -12.496 10.146 1.00 93.44 86 PRO A C 1
ATOM 713 O O . PRO A 1 86 ? -6.259 -11.943 11.245 1.00 93.44 86 PRO A O 1
ATOM 716 N N . ASP A 1 87 ? -5.486 -13.319 9.624 1.00 94.94 87 ASP A N 1
ATOM 717 C CA . ASP A 1 87 ? -4.176 -13.550 10.224 1.00 94.94 87 ASP A CA 1
ATOM 718 C C . ASP A 1 87 ? -3.306 -12.299 10.056 1.00 94.94 87 ASP A C 1
ATOM 720 O O . ASP A 1 87 ? -2.845 -11.961 8.967 1.00 94.94 87 ASP A O 1
ATOM 724 N N . ILE A 1 88 ? -3.121 -11.577 11.159 1.00 93.50 88 ILE A N 1
ATOM 725 C CA . ILE A 1 88 ? -2.363 -10.328 11.166 1.00 93.50 88 ILE A CA 1
ATOM 726 C C . ILE A 1 88 ? -0.868 -10.585 10.962 1.00 93.50 88 ILE A C 1
ATOM 728 O O . ILE A 1 88 ? -0.202 -9.725 10.392 1.00 93.50 88 ILE A O 1
ATOM 732 N N . THR A 1 89 ? -0.349 -11.737 11.390 1.00 91.81 89 THR A N 1
ATOM 733 C CA . THR A 1 89 ? 1.066 -12.085 11.221 1.00 91.81 89 THR A CA 1
ATOM 734 C C . THR A 1 89 ? 1.371 -12.330 9.749 1.00 91.81 89 THR A C 1
ATOM 736 O O . THR A 1 89 ? 2.281 -11.705 9.213 1.00 91.81 89 THR A O 1
ATOM 739 N N . ALA A 1 90 ? 0.535 -13.109 9.059 1.00 91.88 90 ALA A N 1
ATOM 740 C CA . ALA A 1 90 ? 0.670 -13.309 7.615 1.00 91.88 90 ALA A CA 1
ATOM 741 C C . ALA A 1 90 ? 0.565 -11.985 6.829 1.00 91.88 90 ALA A C 1
ATOM 743 O O . ALA A 1 90 ? 1.317 -11.739 5.889 1.00 91.88 90 ALA A O 1
ATOM 744 N N . ILE A 1 91 ? -0.334 -11.080 7.241 1.00 91.44 91 ILE A N 1
ATOM 745 C CA . ILE A 1 91 ? -0.430 -9.742 6.634 1.00 91.44 91 ILE A CA 1
ATOM 746 C C . ILE A 1 91 ? 0.853 -8.936 6.870 1.00 91.44 91 ILE A C 1
ATOM 748 O O . ILE A 1 91 ? 1.302 -8.242 5.963 1.00 91.44 91 ILE A O 1
ATOM 752 N N . GLN A 1 92 ? 1.446 -9.004 8.065 1.00 90.31 92 GLN A N 1
ATOM 753 C CA . GLN A 1 92 ? 2.694 -8.300 8.377 1.00 90.31 92 GLN A CA 1
ATOM 754 C C . GLN A 1 92 ? 3.857 -8.759 7.499 1.00 90.31 92 GLN A C 1
ATOM 756 O O . GLN A 1 92 ? 4.631 -7.912 7.064 1.00 90.31 92 GLN A O 1
ATOM 761 N N . GLU A 1 93 ? 3.962 -10.059 7.225 1.00 90.06 93 GLU A N 1
ATOM 762 C CA . GLU A 1 93 ? 4.993 -10.620 6.345 1.00 90.06 93 GLU A CA 1
ATOM 763 C C . GLU A 1 93 ? 4.863 -10.055 4.927 1.00 90.06 93 GLU A C 1
ATOM 765 O O . GLU A 1 93 ? 5.797 -9.436 4.427 1.00 90.06 93 GLU A O 1
ATOM 770 N N . ILE A 1 94 ? 3.664 -10.115 4.341 1.00 89.44 94 ILE A N 1
ATOM 771 C CA . ILE A 1 94 ? 3.409 -9.566 2.999 1.00 89.44 94 ILE A CA 1
ATOM 772 C C . ILE A 1 94 ? 3.667 -8.052 2.957 1.00 89.44 94 ILE A C 1
ATOM 774 O O . ILE A 1 94 ? 4.245 -7.532 2.006 1.00 89.44 94 ILE A O 1
ATOM 778 N N . CYS A 1 95 ? 3.248 -7.317 3.992 1.00 90.44 95 CYS A N 1
ATOM 779 C CA . CYS A 1 95 ? 3.472 -5.873 4.054 1.00 90.44 95 CYS A CA 1
ATOM 780 C C . CYS A 1 95 ? 4.956 -5.517 4.188 1.00 90.44 95 CYS A C 1
ATOM 782 O O . CYS A 1 95 ? 5.368 -4.480 3.672 1.00 90.44 95 CYS A O 1
ATOM 784 N N . ARG A 1 96 ? 5.748 -6.352 4.875 1.00 87.81 96 ARG A N 1
ATOM 785 C CA . ARG A 1 96 ? 7.202 -6.194 4.928 1.00 87.81 96 ARG A CA 1
ATOM 786 C C . ARG A 1 96 ? 7.789 -6.356 3.535 1.00 87.81 96 ARG A C 1
ATOM 788 O O . ARG A 1 96 ? 8.543 -5.484 3.124 1.00 87.81 96 ARG A O 1
ATOM 795 N N . ASP A 1 97 ? 7.411 -7.404 2.811 1.00 87.12 97 ASP A N 1
ATOM 796 C CA . ASP A 1 97 ? 7.915 -7.642 1.455 1.00 87.12 97 ASP A CA 1
ATOM 797 C C . ASP A 1 97 ? 7.588 -6.472 0.518 1.00 87.12 97 ASP A C 1
ATOM 799 O O . ASP A 1 97 ? 8.420 -6.073 -0.289 1.00 87.12 97 ASP A O 1
ATOM 803 N N . ILE A 1 98 ? 6.410 -5.857 0.673 1.00 87.69 98 ILE A N 1
ATOM 804 C CA . ILE A 1 98 ? 6.032 -4.644 -0.064 1.00 87.69 98 ILE A CA 1
ATOM 805 C C . ILE A 1 98 ? 6.894 -3.442 0.329 1.00 87.69 98 ILE A C 1
ATOM 807 O O . ILE A 1 98 ? 7.343 -2.716 -0.553 1.00 87.69 98 ILE A O 1
ATOM 811 N N . ASP A 1 99 ? 7.123 -3.205 1.624 1.00 87.00 99 ASP A N 1
ATOM 812 C CA . ASP A 1 99 ? 7.993 -2.109 2.067 1.00 87.00 99 ASP A CA 1
ATOM 813 C C . ASP A 1 99 ? 9.420 -2.285 1.509 1.00 87.00 99 ASP A C 1
ATOM 815 O O . ASP A 1 99 ? 10.027 -1.302 1.091 1.00 87.00 99 ASP A O 1
ATOM 819 N N . LEU A 1 100 ? 9.928 -3.521 1.422 1.00 85.31 100 LEU A N 1
ATOM 820 C CA . LEU A 1 100 ? 11.246 -3.835 0.850 1.00 85.31 100 LEU A CA 1
ATOM 821 C C . LEU A 1 100 ? 11.372 -3.514 -0.646 1.00 85.31 100 LEU A C 1
ATOM 823 O O . LEU A 1 100 ? 12.484 -3.347 -1.139 1.00 85.31 100 LEU A O 1
ATOM 827 N N . LEU A 1 101 ? 10.257 -3.376 -1.368 1.00 83.12 101 LEU A N 1
ATOM 828 C CA . LEU A 1 101 ? 10.281 -2.914 -2.756 1.00 83.12 101 LEU A CA 1
ATOM 829 C C . LEU A 1 101 ? 10.672 -1.437 -2.873 1.00 83.12 101 LEU A C 1
ATOM 831 O O . LEU A 1 101 ? 11.073 -1.009 -3.954 1.00 83.12 101 LEU A O 1
ATOM 835 N N . HIS A 1 102 ? 10.545 -0.647 -1.803 1.00 80.12 102 HIS A N 1
ATOM 836 C CA . HIS A 1 102 ? 10.887 0.770 -1.824 1.00 80.12 102 HIS A CA 1
ATOM 837 C C . HIS A 1 102 ? 12.409 0.951 -1.660 1.00 80.12 102 HIS A C 1
ATOM 839 O O . HIS A 1 102 ? 12.964 0.539 -0.643 1.00 80.12 102 HIS A O 1
ATOM 845 N N . PRO A 1 103 ? 13.101 1.685 -2.555 1.00 75.44 103 PRO A N 1
ATOM 846 C CA . PRO A 1 103 ? 14.568 1.822 -2.522 1.00 75.44 103 PRO A CA 1
ATOM 847 C C . PRO A 1 103 ? 15.148 2.526 -1.284 1.00 75.44 103 PRO A C 1
ATOM 849 O O . PRO A 1 103 ? 16.360 2.564 -1.103 1.00 75.44 103 PRO A O 1
ATOM 852 N N . GLN A 1 104 ? 14.306 3.118 -0.436 1.00 76.12 104 GLN A N 1
ATOM 853 C CA . GLN A 1 104 ? 14.728 3.793 0.795 1.00 76.12 104 GLN A CA 1
ATOM 854 C C . GLN A 1 104 ? 14.650 2.875 2.021 1.00 76.12 104 GLN A C 1
ATOM 856 O O . GLN A 1 104 ? 14.971 3.304 3.130 1.00 76.12 104 GLN A O 1
ATOM 861 N N . VAL A 1 105 ? 14.191 1.634 1.844 1.00 74.62 105 VAL A N 1
ATOM 862 C CA . VAL A 1 105 ? 14.087 0.650 2.916 1.00 74.62 105 VAL A CA 1
ATOM 863 C C . VAL A 1 105 ? 15.326 -0.222 2.904 1.00 74.62 105 VAL A C 1
ATOM 865 O O . VAL A 1 105 ? 15.545 -1.005 1.988 1.00 74.62 105 VAL A O 1
ATOM 868 N N . ASP A 1 106 ? 16.143 -0.075 3.942 1.00 68.12 106 ASP A N 1
ATOM 869 C CA . ASP A 1 106 ? 17.337 -0.890 4.130 1.00 68.12 106 ASP A CA 1
ATOM 870 C C . ASP A 1 106 ? 16.990 -2.180 4.894 1.00 68.12 106 ASP A C 1
ATOM 872 O O . AS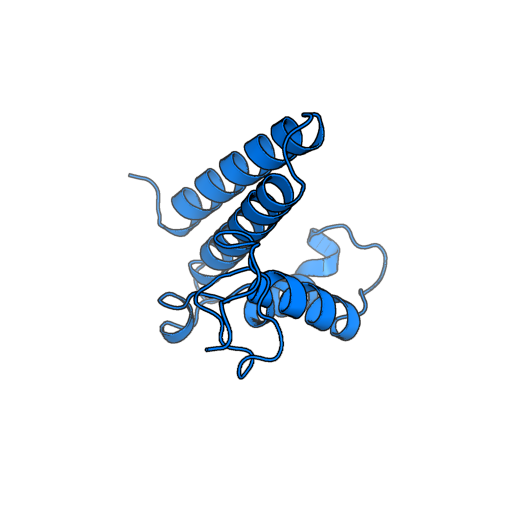P A 1 106 ? 16.576 -2.133 6.054 1.00 68.12 106 ASP A O 1
ATOM 876 N N . ASP A 1 107 ? 17.177 -3.338 4.254 1.00 70.75 107 ASP A N 1
ATOM 877 C CA . ASP A 1 107 ? 17.119 -4.665 4.897 1.00 70.75 107 ASP A CA 1
ATOM 878 C C . ASP A 1 107 ? 18.517 -5.189 5.258 1.00 70.75 107 ASP A C 1
ATOM 880 O O . ASP A 1 107 ? 18.790 -6.389 5.194 1.00 70.75 107 ASP A O 1
ATOM 884 N N . ASN A 1 108 ? 19.447 -4.291 5.592 1.00 66.12 108 ASN A N 1
ATOM 885 C CA . ASN A 1 108 ? 20.862 -4.601 5.790 1.00 66.12 108 ASN A CA 1
ATOM 886 C C . ASN A 1 108 ? 21.466 -5.327 4.572 1.00 66.12 108 ASN A C 1
ATOM 888 O O . ASN A 1 108 ? 22.184 -6.318 4.730 1.00 66.12 108 ASN A O 1
ATOM 892 N N . ARG A 1 109 ? 21.144 -4.860 3.356 1.00 60.47 109 ARG A N 1
ATOM 893 C CA . ARG A 1 109 ? 21.590 -5.437 2.066 1.00 60.47 109 ARG A CA 1
ATOM 894 C C . ARG A 1 109 ? 21.174 -6.893 1.790 1.00 60.47 109 ARG A C 1
ATOM 896 O O . ARG A 1 109 ? 21.807 -7.558 0.975 1.00 60.47 109 ARG A O 1
ATOM 903 N N . ARG A 1 110 ? 20.138 -7.421 2.451 1.00 60.25 110 ARG A N 1
ATOM 904 C CA . ARG A 1 110 ? 19.656 -8.796 2.195 1.00 60.25 110 ARG A CA 1
ATOM 905 C C . ARG A 1 110 ? 18.814 -8.930 0.928 1.00 60.25 110 ARG A C 1
ATOM 907 O O . ARG A 1 110 ? 18.825 -9.996 0.323 1.00 60.25 110 ARG A O 1
ATOM 914 N N . SER A 1 111 ? 18.128 -7.864 0.527 1.00 58.75 111 SER A N 1
ATOM 915 C CA . SER A 1 111 ? 17.459 -7.755 -0.769 1.00 58.75 111 SER A CA 1
ATOM 916 C C . SER A 1 111 ? 18.091 -6.604 -1.541 1.00 58.75 111 SER A C 1
ATOM 918 O O . SER A 1 111 ? 18.135 -5.483 -1.037 1.00 58.75 111 SER A O 1
ATOM 920 N N . LEU A 1 112 ? 18.625 -6.893 -2.729 1.00 59.22 112 LEU A N 1
ATOM 921 C CA . LEU A 1 112 ? 19.148 -5.882 -3.658 1.00 59.22 112 LEU A CA 1
ATOM 922 C C . LEU A 1 112 ? 18.081 -5.436 -4.667 1.00 59.22 112 LEU A C 1
ATOM 924 O O . LEU A 1 112 ? 18.218 -4.381 -5.283 1.00 59.22 112 LEU A O 1
ATOM 928 N N . ASP A 1 113 ? 17.005 -6.213 -4.789 1.00 64.50 113 ASP A N 1
ATOM 929 C CA . ASP A 1 113 ? 15.952 -5.994 -5.767 1.00 64.50 113 ASP A CA 1
ATOM 930 C C . ASP A 1 113 ? 14.906 -5.034 -5.196 1.00 64.50 113 ASP A C 1
ATOM 932 O O . ASP A 1 113 ? 14.280 -5.305 -4.169 1.00 64.50 113 ASP A O 1
ATOM 936 N N . ASN A 1 114 ? 14.700 -3.909 -5.878 1.00 74.69 114 ASN A N 1
ATOM 937 C CA . ASN A 1 114 ? 13.621 -2.965 -5.599 1.00 74.69 114 ASN A CA 1
ATOM 938 C C . ASN A 1 114 ? 12.929 -2.573 -6.914 1.00 74.69 114 ASN A C 1
ATOM 940 O O . ASN A 1 114 ? 13.441 -2.825 -8.006 1.00 74.69 114 ASN A O 1
ATOM 944 N N . VAL A 1 115 ? 11.737 -1.983 -6.836 1.00 74.19 115 VAL A N 1
ATOM 945 C CA . VAL A 1 115 ? 10.940 -1.717 -8.050 1.00 74.19 115 VAL A CA 1
ATOM 946 C C . VAL A 1 115 ? 11.470 -0.563 -8.901 1.00 74.19 115 VAL A C 1
ATOM 948 O O . VAL A 1 115 ? 11.129 -0.489 -10.080 1.00 74.19 115 VAL A O 1
ATOM 951 N N . GLU A 1 116 ? 12.276 0.328 -8.321 1.00 72.00 116 GLU A N 1
ATOM 952 C CA . GLU A 1 116 ? 12.847 1.495 -9.006 1.00 72.00 116 GLU A CA 1
ATOM 953 C C . GLU A 1 116 ? 14.157 1.134 -9.724 1.00 72.00 116 GLU A C 1
ATOM 955 O O . GLU A 1 116 ? 14.402 1.576 -10.845 1.00 72.00 116 GLU A O 1
ATOM 960 N N . TYR A 1 117 ? 14.950 0.253 -9.113 1.00 72.25 117 TYR A N 1
ATOM 961 C CA . TYR A 1 117 ? 16.241 -0.223 -9.597 1.00 72.25 117 TYR A CA 1
ATOM 962 C C . TYR A 1 117 ? 16.288 -1.761 -9.514 1.00 72.25 117 TYR A C 1
ATOM 964 O O . TYR A 1 117 ? 16.903 -2.308 -8.601 1.00 72.25 117 TYR A O 1
ATOM 972 N N . PRO A 1 118 ? 15.616 -2.483 -10.435 1.00 63.09 118 PRO A N 1
ATOM 973 C CA . PRO A 1 118 ? 15.477 -3.944 -10.387 1.00 63.09 118 PRO A CA 1
ATOM 974 C C . PRO A 1 118 ? 16.729 -4.714 -10.842 1.00 63.09 118 PRO A C 1
ATOM 976 O O . PRO A 1 118 ? 16.659 -5.919 -11.074 1.00 63.09 118 PRO A O 1
ATOM 979 N N . TRP A 1 119 ? 17.852 -4.032 -11.063 1.00 63.38 119 TRP A N 1
ATOM 980 C CA . TRP A 1 119 ? 19.119 -4.669 -11.405 1.00 63.38 119 TRP A CA 1
ATOM 981 C C . TRP A 1 119 ? 19.904 -4.996 -10.132 1.00 63.38 119 TRP A C 1
ATOM 983 O O . TRP A 1 119 ? 19.866 -4.209 -9.185 1.00 63.38 119 TRP A O 1
ATOM 993 N N . PRO A 1 120 ? 20.663 -6.108 -10.110 1.00 56.56 120 PRO A N 1
ATOM 994 C CA . PRO A 1 120 ? 21.573 -6.380 -9.009 1.00 56.56 120 PRO A CA 1
ATOM 995 C C . PRO A 1 120 ? 22.525 -5.191 -8.870 1.00 56.56 120 PRO A C 1
ATOM 997 O O . PRO A 1 120 ? 23.158 -4.780 -9.843 1.00 56.56 120 PRO A O 1
ATOM 1000 N N . SER A 1 121 ? 22.598 -4.598 -7.677 1.00 55.12 121 SER A N 1
ATOM 1001 C CA . SER A 1 121 ? 23.612 -3.583 -7.408 1.00 55.12 121 SER A CA 1
ATOM 1002 C C . SER A 1 121 ? 24.976 -4.221 -7.645 1.00 55.12 121 SER A C 1
ATOM 1004 O O . SER A 1 121 ? 25.236 -5.276 -7.062 1.00 55.12 121 SER A O 1
ATOM 1006 N N . ASP A 1 122 ? 25.824 -3.601 -8.466 1.00 47.91 122 ASP A N 1
ATOM 1007 C CA . ASP A 1 122 ? 27.212 -4.025 -8.634 1.00 47.91 122 ASP A CA 1
ATOM 1008 C C . ASP A 1 122 ? 27.866 -4.125 -7.251 1.00 47.91 122 ASP A C 1
ATOM 1010 O O . ASP A 1 122 ? 28.200 -3.128 -6.608 1.00 47.91 122 ASP A O 1
ATOM 1014 N N . SER A 1 123 ? 28.018 -5.352 -6.765 1.00 46.84 123 SER A N 1
ATOM 1015 C CA . SER A 1 123 ? 28.926 -5.666 -5.679 1.00 46.84 123 SER A CA 1
ATOM 1016 C C . SER A 1 123 ? 30.336 -5.604 -6.258 1.00 46.84 123 SER A C 1
ATOM 1018 O O . SER A 1 123 ? 30.860 -6.617 -6.724 1.00 46.84 123 SER A O 1
ATOM 1020 N N . GLY A 1 124 ? 30.885 -4.388 -6.301 1.00 38.41 124 GLY A N 1
ATOM 1021 C CA . GLY A 1 124 ? 32.323 -4.143 -6.409 1.00 38.41 124 GLY A CA 1
ATOM 1022 C C . GLY A 1 124 ? 33.040 -4.465 -5.106 1.00 38.41 124 GLY A C 1
ATOM 1023 O O . GLY A 1 124 ? 32.450 -4.211 -4.029 1.00 38.41 124 GLY A O 1
#

Radius of gyration: 15.5 Å; chains: 1; bounding box: 48×36×38 Å

Secondary structure (DSSP, 8-state):
---HHHHHHHHHHHHHHHHHHHTTSSS-HHHHHHHHHHHHHHHHHHHHTSTTT--HHHHT-S--HHHHHHHHHHHHHHHHT-SS---HHHHHHHHHHHHHTSTT---TTS----SS--SPP---

Sequence (124 aa):
MPTWPQAFAEQAKSDLEAFDLIARSNLPTCHRLHYLQMWLEKLCKAYLWLPGVGSEELRGRHAVVGKVLPRMVREHWRRIGFEKRPDITAIQEICRDIDLLHPQVDDNRRSLDNVEYPWPSDSG

Foldseek 3Di:
DDDLLRVLQVQLVVLVVQLVVVVPDPDDVLSNLVSVLSSLQSNQLSQLSDPPRHDPVLNPDQLCNLPRVLVCCQVCVVVVPPPDRDDSVVSSVVSVVSSVLDPVDCPVPPDQAHSVPRDRDPPD